Protein AF-A0A256XN66-F1 (afdb_monomer)

Secondary structure (DSSP, 8-state):
--HHHHHHHHHHHHHHHHHS---HHHHHHHHHHHT--HHHHHHHHHHHTTSS--STTSHHHHHHHHHHHHHHHHTT-------------

Solvent-accessible surface area (backbone atoms only — not comparable to full-atom values): 5632 Å² total; per-residue (Å²): 132,64,69,72,58,54,66,55,50,53,59,53,57,55,54,53,59,68,72,65,65,67,64,75,63,62,60,53,55,50,60,52,56,76,65,63,54,68,66,60,52,51,50,52,51,56,55,60,69,67,38,87,42,69,52,86,92,38,72,30,26,56,52,46,52,54,49,52,54,49,52,43,45,74,71,71,47,92,82,82,88,83,88,82,90,75,91,76,137

Sequence (89 aa):
MNKKLLIVIIPLLLTVQLVASKPEGESIYKELYDKINLDNIKYHVKYLSSLDTLFVGYEGYYKAADYIESKFREYGLKVWRHEFKVVVP

Mean predicted aligned error: 11.39 Å

Structure (mmCIF, N/CA/C/O backbone):
data_AF-A0A256XN66-F1
#
_entry.id   AF-A0A256XN66-F1
#
loop_
_atom_site.group_PDB
_atom_site.id
_atom_site.type_symbol
_atom_site.label_atom_id
_atom_site.label_alt_id
_atom_site.label_comp_id
_atom_site.label_asym_id
_atom_site.label_entity_id
_atom_site.label_seq_id
_atom_site.pdbx_PDB_ins_code
_atom_site.Cartn_x
_atom_site.Cartn_y
_atom_site.Cartn_z
_atom_site.occupancy
_atom_site.B_iso_or_equiv
_atom_site.auth_seq_id
_atom_site.auth_comp_id
_atom_site.auth_asym_id
_atom_site.auth_atom_id
_atom_site.pdbx_PDB_model_num
ATOM 1 N N . MET A 1 1 ? -44.050 30.246 42.559 1.00 58.22 1 MET A N 1
ATOM 2 C CA . MET A 1 1 ? -42.651 29.875 42.247 1.00 58.22 1 MET A CA 1
ATOM 3 C C . MET A 1 1 ? -41.755 31.071 42.544 1.00 58.22 1 MET A C 1
ATOM 5 O O . MET A 1 1 ? -41.963 32.132 41.967 1.00 58.22 1 MET A O 1
ATOM 9 N N . ASN A 1 2 ? -40.847 30.954 43.517 1.00 75.00 2 ASN A N 1
ATOM 10 C CA . ASN A 1 2 ? -40.078 32.095 44.021 1.00 75.00 2 ASN A CA 1
ATOM 11 C C . ASN A 1 2 ? -39.071 32.567 42.964 1.00 75.00 2 ASN A C 1
ATOM 13 O O . ASN A 1 2 ? -38.180 31.812 42.594 1.00 75.00 2 ASN A O 1
ATOM 17 N N . LYS A 1 3 ? -39.179 33.823 42.506 1.00 71.75 3 LYS A N 1
ATOM 18 C CA . LYS A 1 3 ? -38.284 34.411 41.485 1.00 71.75 3 LYS A CA 1
ATOM 19 C C . LYS A 1 3 ? -36.795 34.285 41.850 1.00 71.75 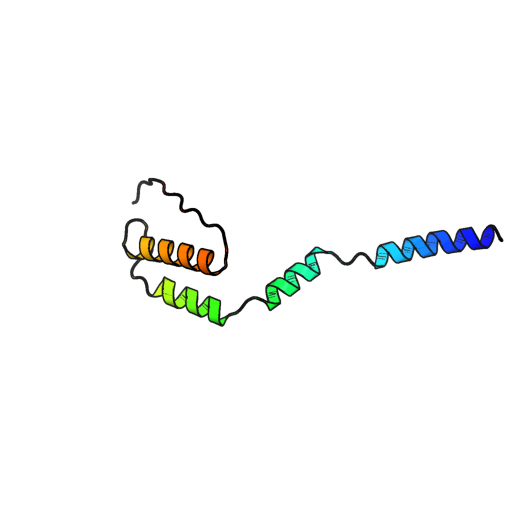3 LYS A C 1
ATOM 21 O O . LYS A 1 3 ? -35.962 34.118 40.971 1.00 71.75 3 LYS A O 1
ATOM 26 N N . LYS A 1 4 ? -36.478 34.271 43.151 1.00 74.06 4 LYS A N 1
ATOM 27 C CA . LYS A 1 4 ? -35.125 34.031 43.681 1.00 74.06 4 LYS A CA 1
ATOM 28 C C . LYS A 1 4 ? -34.590 32.623 43.377 1.00 74.06 4 LYS A C 1
ATOM 30 O O . LYS A 1 4 ? -33.398 32.471 43.167 1.00 74.06 4 LYS A O 1
ATOM 35 N N . LEU A 1 5 ? -35.463 31.614 43.316 1.00 71.06 5 LEU A N 1
ATOM 36 C CA . LEU A 1 5 ? -35.095 30.229 43.009 1.00 71.06 5 LEU A CA 1
ATOM 37 C C . LEU A 1 5 ? -34.738 30.064 41.521 1.00 71.06 5 LEU A C 1
ATOM 39 O O . LEU A 1 5 ? -33.769 29.395 41.186 1.00 71.06 5 LEU A O 1
ATOM 43 N N . LEU A 1 6 ? -35.472 30.745 40.633 1.00 67.25 6 LEU A N 1
ATOM 44 C CA . LEU A 1 6 ? -35.198 30.750 39.189 1.00 67.25 6 LEU A CA 1
ATOM 45 C C . LEU A 1 6 ? -33.842 31.392 38.853 1.00 67.25 6 LEU A C 1
ATOM 47 O O . LEU A 1 6 ? -33.135 30.894 37.984 1.00 67.25 6 LEU A O 1
ATOM 51 N N . ILE A 1 7 ? -33.451 32.447 39.576 1.00 77.50 7 ILE A N 1
ATOM 52 C CA . ILE A 1 7 ? -32.172 33.149 39.366 1.00 77.50 7 ILE A CA 1
ATOM 53 C C . ILE A 1 7 ? -30.958 32.261 39.686 1.00 77.50 7 ILE A C 1
ATOM 55 O O . ILE A 1 7 ? -29.898 32.476 39.113 1.00 77.50 7 ILE A O 1
ATOM 59 N N . VAL A 1 8 ? -31.100 31.253 40.552 1.00 77.50 8 VAL A N 1
ATOM 60 C CA . VAL A 1 8 ? -30.001 30.336 40.911 1.00 77.50 8 VAL A CA 1
ATOM 61 C C . VAL A 1 8 ? -29.958 29.110 39.994 1.00 77.50 8 VAL A C 1
ATOM 63 O O . VAL A 1 8 ? -28.882 28.629 39.655 1.00 77.50 8 VAL A O 1
ATOM 66 N N . ILE A 1 9 ? -31.116 28.622 39.543 1.00 77.25 9 ILE A N 1
ATOM 67 C CA . ILE A 1 9 ? -31.206 27.416 38.703 1.00 77.25 9 ILE A CA 1
ATOM 68 C C . ILE A 1 9 ? -30.688 27.670 37.279 1.00 77.25 9 ILE A C 1
ATOM 70 O O . ILE A 1 9 ? -30.035 26.805 36.704 1.00 77.25 9 ILE A O 1
ATOM 74 N N . ILE A 1 10 ? -30.934 28.856 36.716 1.00 75.19 10 ILE A N 1
ATOM 75 C CA . ILE A 1 10 ? -30.510 29.215 35.351 1.00 75.19 10 ILE A CA 1
ATOM 76 C C . ILE A 1 10 ? -28.975 29.210 35.178 1.00 75.19 10 ILE A C 1
ATOM 78 O O . ILE A 1 10 ? -28.500 28.527 34.270 1.00 75.19 10 ILE A O 1
ATOM 82 N N . PRO A 1 11 ? -28.170 29.891 36.021 1.00 74.25 11 PRO A N 1
ATOM 83 C CA . PRO A 1 11 ? -26.714 29.835 35.906 1.00 74.25 11 PRO A CA 1
ATOM 84 C C . PRO A 1 11 ? -26.159 28.441 36.220 1.00 74.25 11 PRO A C 1
ATOM 86 O O . PRO A 1 11 ? -25.183 28.039 35.599 1.00 74.25 11 PRO A O 1
ATOM 89 N N . LEU A 1 12 ? -26.803 27.674 37.109 1.00 72.94 12 LEU A N 1
ATOM 90 C CA . LEU A 1 12 ? -26.398 26.297 37.408 1.00 72.94 12 LEU A CA 1
ATOM 91 C C . LEU A 1 12 ? -26.625 25.350 36.216 1.00 72.94 12 LEU A C 1
ATOM 93 O O . LEU A 1 12 ? -25.804 24.475 35.962 1.00 72.94 12 LEU A O 1
ATOM 97 N N . LEU A 1 13 ? -27.707 25.529 35.452 1.00 68.62 13 LEU A N 1
ATOM 98 C CA . LEU A 1 13 ? -27.924 24.770 34.214 1.00 68.62 13 LEU A CA 1
ATOM 99 C C . LEU A 1 13 ? -26.909 25.144 33.124 1.00 68.62 13 LEU A C 1
ATOM 101 O O . LEU A 1 13 ? -26.458 24.273 32.383 1.00 68.62 13 LEU A O 1
ATOM 105 N N . LEU A 1 14 ? -26.537 26.425 33.037 1.00 64.81 14 LEU A N 1
ATOM 106 C CA . LEU A 1 14 ? -25.554 26.919 32.069 1.00 64.81 14 LEU A CA 1
ATOM 107 C C . LEU A 1 14 ? -24.138 26.397 32.362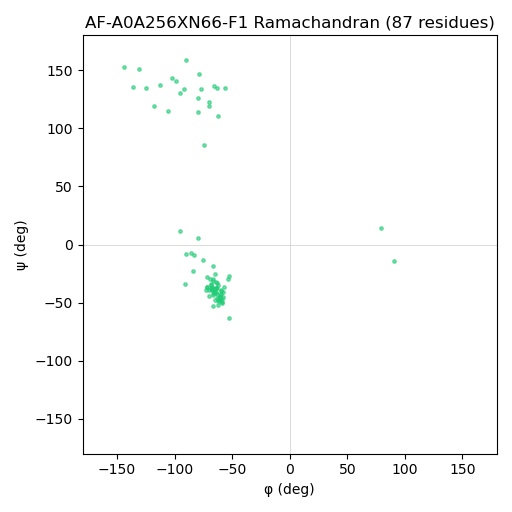 1.00 64.81 14 LEU A C 1
ATOM 109 O O . LEU A 1 14 ? -23.431 26.014 31.432 1.00 64.81 14 LEU A O 1
ATOM 113 N N . THR A 1 15 ? -23.725 26.312 33.631 1.00 64.00 15 THR A N 1
ATOM 114 C CA . THR A 1 15 ? -22.397 25.781 33.988 1.00 64.00 15 THR A CA 1
ATOM 115 C C . THR A 1 15 ? -22.264 24.279 33.732 1.00 64.00 15 THR A C 1
ATOM 117 O O . THR A 1 15 ? -21.174 23.820 33.396 1.00 64.00 15 THR A O 1
ATOM 120 N N . VAL A 1 16 ? -23.355 23.509 33.823 1.00 65.62 16 VAL A N 1
ATOM 121 C CA . VAL A 1 16 ? -23.354 22.064 33.520 1.00 65.62 16 VAL A CA 1
ATOM 122 C C . VAL A 1 16 ? -23.105 21.795 32.031 1.00 65.62 16 VAL A C 1
ATOM 124 O O . VAL A 1 16 ? -22.389 20.852 31.696 1.00 65.62 16 VAL A O 1
ATOM 127 N N . 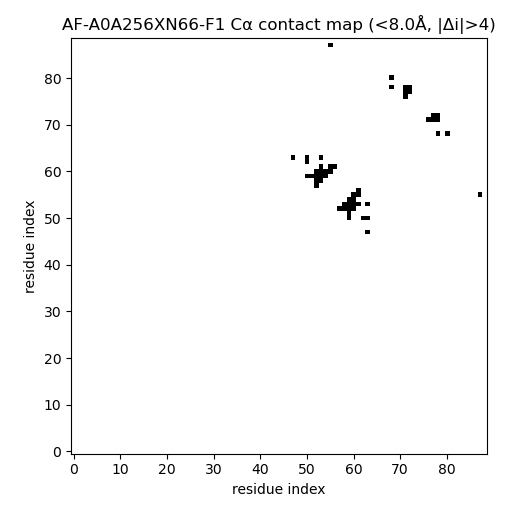GLN A 1 17 ? -23.631 22.634 31.131 1.00 60.41 17 GLN A N 1
ATOM 128 C CA . GLN A 1 17 ? -23.431 22.465 29.684 1.00 60.41 17 GLN A CA 1
ATOM 129 C C . GLN A 1 17 ? -21.977 22.721 29.248 1.00 60.41 17 GLN A C 1
ATOM 131 O O . GLN A 1 17 ? -21.481 22.033 28.361 1.00 60.41 17 GLN A O 1
ATOM 136 N N . LEU A 1 18 ? -21.274 23.650 29.905 1.00 56.25 18 LEU A N 1
ATOM 137 C CA . LEU A 1 18 ? -19.874 23.990 29.608 1.00 56.25 18 LEU A CA 1
ATOM 138 C C . LEU A 1 18 ? -18.863 22.909 30.032 1.00 56.25 18 LEU A C 1
ATOM 140 O O . LEU A 1 18 ? -17.808 22.795 29.421 1.00 56.25 18 LEU A O 1
ATOM 144 N N . VAL A 1 19 ? -19.165 22.107 31.059 1.00 60.66 19 VAL A N 1
ATOM 145 C CA . VAL A 1 19 ? -18.281 21.013 31.523 1.00 60.66 19 VAL A CA 1
ATOM 146 C C . VAL A 1 19 ? -18.492 19.724 30.714 1.00 60.66 19 VAL A C 1
ATOM 148 O O . VAL A 1 19 ? -17.602 18.880 30.638 1.00 60.66 19 VAL A O 1
ATOM 151 N N . ALA A 1 20 ? -19.660 19.564 30.084 1.00 61.41 20 ALA A N 1
ATOM 152 C CA . ALA A 1 20 ? -20.032 18.359 29.343 1.00 61.41 20 ALA A CA 1
ATOM 153 C C . ALA A 1 20 ? -19.554 18.335 27.878 1.00 61.41 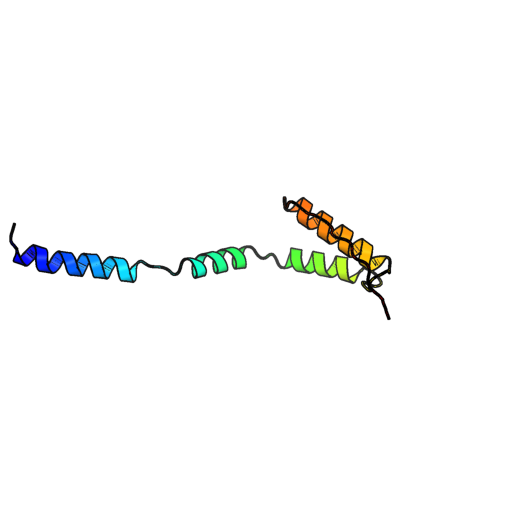20 ALA A C 1
ATOM 155 O O . ALA A 1 20 ? -19.688 17.302 27.219 1.00 61.41 20 ALA A O 1
ATOM 156 N N . SER A 1 21 ? -18.982 19.425 27.354 1.00 60.09 21 SER A N 1
ATOM 157 C CA . SER A 1 21 ? -18.398 19.434 26.011 1.00 60.09 21 SER A CA 1
ATOM 158 C C . SER A 1 21 ? -17.063 18.683 26.008 1.00 60.09 21 SER A C 1
ATOM 160 O O . SER A 1 21 ? -15.995 19.277 26.161 1.00 60.09 21 SER A O 1
ATOM 162 N N . LYS A 1 22 ? -17.111 17.356 25.846 1.00 61.38 22 LYS A N 1
ATOM 163 C CA . LYS A 1 22 ? -15.929 16.585 25.443 1.00 61.38 22 LYS A CA 1
ATOM 164 C C . LYS A 1 22 ? -15.503 17.050 24.048 1.00 61.38 22 LYS A C 1
ATOM 166 O O . LYS A 1 22 ? -16.372 17.180 23.185 1.00 61.38 22 LYS A O 1
ATOM 171 N N . PRO A 1 23 ? -14.206 17.283 23.796 1.00 62.31 23 PRO A N 1
ATOM 172 C CA . PRO A 1 23 ? -13.739 17.558 22.448 1.00 62.31 23 PRO A CA 1
ATOM 173 C C . PRO A 1 23 ? -14.022 16.328 21.580 1.00 62.31 23 PRO A C 1
ATOM 175 O O . PRO A 1 23 ? -13.405 15.278 21.742 1.00 62.31 23 PRO A O 1
ATOM 178 N N . GLU A 1 24 ? -14.972 16.468 20.659 1.00 61.69 24 GLU A N 1
ATOM 179 C CA . GLU A 1 24 ? -15.439 15.426 19.730 1.00 61.69 24 GLU A CA 1
ATOM 180 C C . GLU A 1 24 ? -14.285 14.772 18.946 1.00 61.69 24 GLU A C 1
ATOM 182 O O . GLU A 1 24 ? -14.346 13.602 18.577 1.00 61.69 24 GLU A O 1
ATOM 187 N N . GLY A 1 25 ? -13.189 15.511 18.741 1.00 61.59 25 GLY A N 1
ATOM 188 C CA . GLY A 1 25 ? -11.988 15.006 18.083 1.00 61.59 25 GLY A CA 1
ATOM 189 C C . GLY A 1 25 ? -11.174 14.015 18.920 1.00 61.59 25 GLY A C 1
ATOM 190 O O . GLY A 1 25 ? -10.643 13.058 18.367 1.00 61.59 25 GLY A O 1
ATOM 191 N N . GLU A 1 26 ? -11.076 14.191 20.241 1.00 67.25 26 GLU A N 1
ATOM 192 C CA . GLU A 1 26 ? -10.162 13.392 21.075 1.00 67.25 26 GLU A CA 1
ATOM 193 C C . GLU A 1 26 ? -10.597 11.920 21.163 1.00 67.25 26 GLU A C 1
ATOM 195 O O . GLU A 1 26 ? -9.758 11.016 21.142 1.00 67.25 26 GLU A O 1
ATOM 200 N N . SER A 1 27 ? -11.908 11.655 21.169 1.00 78.44 27 SER A N 1
ATOM 201 C CA . SER A 1 27 ? -12.433 10.286 21.159 1.00 78.44 27 SER A CA 1
ATOM 202 C C . SER A 1 27 ? -12.198 9.574 19.826 1.00 78.44 27 SER A C 1
ATOM 204 O O . SER A 1 27 ? -11.829 8.402 19.829 1.00 78.44 27 SER A O 1
ATOM 206 N N . ILE A 1 28 ? -12.336 10.274 18.694 1.00 83.38 28 ILE A N 1
ATOM 207 C CA . ILE A 1 28 ? -12.168 9.680 17.357 1.00 83.38 28 ILE A CA 1
ATOM 208 C C . ILE A 1 28 ? -10.713 9.258 17.125 1.00 83.38 28 ILE A C 1
ATOM 210 O O . ILE A 1 28 ? -10.464 8.155 16.640 1.00 83.38 28 ILE A O 1
ATOM 214 N N . TYR A 1 29 ? -9.737 10.094 17.498 1.00 85.12 29 TYR A N 1
ATOM 215 C CA . TYR A 1 29 ? -8.323 9.740 17.329 1.00 85.12 29 TYR A CA 1
ATOM 216 C C . TYR A 1 29 ? -7.925 8.532 18.171 1.00 85.12 29 TYR A C 1
ATOM 218 O O . TYR A 1 29 ? -7.170 7.687 17.696 1.00 85.12 29 TYR A O 1
ATOM 226 N N . LYS A 1 30 ? -8.464 8.417 19.389 1.00 88.19 30 LYS A N 1
ATOM 227 C CA . LYS A 1 30 ? -8.217 7.262 20.253 1.00 88.19 30 LYS A CA 1
ATOM 228 C C . LYS A 1 30 ? -8.795 5.978 19.659 1.00 88.19 30 LYS A C 1
ATOM 230 O O . LYS A 1 30 ? -8.085 4.987 19.543 1.00 88.19 30 LYS A O 1
ATOM 235 N N . GLU A 1 31 ? -10.047 6.013 19.210 1.00 88.25 31 GLU A N 1
ATOM 236 C CA . GLU A 1 31 ? -10.686 4.858 18.570 1.00 88.25 31 GLU A CA 1
ATOM 237 C C . GLU A 1 31 ? -9.983 4.426 17.277 1.00 88.25 31 GLU A C 1
ATOM 239 O O . GLU A 1 31 ? -9.931 3.236 16.969 1.00 88.25 31 GLU A O 1
ATOM 244 N N . LEU A 1 32 ? -9.449 5.377 16.504 1.00 88.88 32 LEU A N 1
ATOM 245 C CA . LEU A 1 32 ? -8.647 5.079 15.318 1.00 88.88 32 LEU A CA 1
ATOM 246 C C . LEU A 1 32 ? -7.296 4.472 15.691 1.00 88.88 32 LEU A C 1
ATOM 248 O O . LEU A 1 32 ? -6.894 3.487 15.076 1.00 88.88 32 LEU A O 1
ATOM 252 N N . TYR A 1 33 ? -6.622 5.033 16.696 1.00 90.56 33 TYR A N 1
ATOM 253 C CA . TYR A 1 33 ? -5.343 4.532 17.189 1.00 90.56 33 TYR A CA 1
ATOM 254 C C . TYR A 1 33 ? -5.457 3.074 17.646 1.00 90.56 33 TYR A C 1
ATOM 256 O O . TYR A 1 33 ? -4.659 2.237 17.230 1.00 90.56 33 TYR A O 1
ATOM 264 N N . ASP A 1 34 ? -6.509 2.748 18.398 1.00 92.62 34 ASP A N 1
ATOM 265 C CA . ASP A 1 34 ? -6.761 1.394 18.903 1.00 92.62 34 ASP A CA 1
ATOM 266 C C . ASP A 1 34 ? -7.078 0.378 17.784 1.00 92.62 34 ASP A C 1
ATOM 268 O O . ASP A 1 34 ? -6.958 -0.831 17.981 1.00 92.62 34 ASP A O 1
ATOM 272 N N . LYS A 1 35 ? -7.460 0.847 16.586 1.00 93.75 35 LYS A N 1
ATOM 273 C CA . LYS A 1 35 ? -7.717 0.004 15.404 1.00 93.75 35 LYS A CA 1
ATOM 274 C C . LYS A 1 35 ? -6.480 -0.223 14.532 1.00 93.75 35 LYS A C 1
ATOM 276 O O . LYS A 1 35 ? -6.542 -1.030 13.601 1.00 93.75 35 LYS A O 1
ATOM 2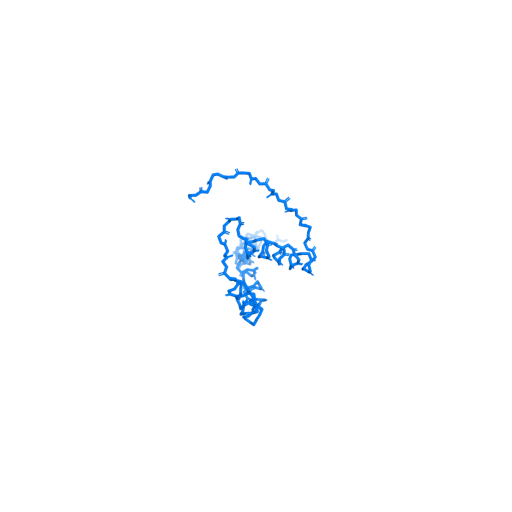81 N N . ILE A 1 36 ? -5.366 0.465 14.792 1.00 94.31 36 ILE A N 1
ATOM 282 C CA . ILE A 1 36 ? -4.124 0.258 14.040 1.00 94.31 36 ILE A CA 1
ATOM 283 C C . ILE A 1 36 ? -3.542 -1.112 14.399 1.00 94.31 36 ILE A C 1
ATOM 285 O O . ILE A 1 36 ? -3.226 -1.398 15.550 1.00 94.31 36 ILE A O 1
ATOM 289 N N . ASN A 1 37 ? -3.344 -1.951 13.383 1.00 96.75 37 ASN A N 1
ATOM 290 C CA . ASN A 1 37 ? -2.743 -3.271 13.537 1.00 96.75 37 ASN A CA 1
ATOM 291 C C . ASN A 1 37 ? -1.296 -3.270 13.005 1.00 96.75 37 ASN A C 1
ATOM 293 O O . ASN A 1 37 ? -1.061 -3.110 11.803 1.00 96.75 37 ASN A O 1
ATOM 297 N N . LEU A 1 38 ? -0.324 -3.472 13.902 1.00 97.19 38 LEU A N 1
ATOM 298 C CA . LEU A 1 38 ? 1.107 -3.481 13.569 1.00 97.19 38 LEU A CA 1
ATOM 299 C C . LEU A 1 38 ? 1.524 -4.661 12.679 1.00 97.19 38 LEU A C 1
ATOM 301 O O . LEU A 1 38 ? 2.441 -4.509 11.869 1.00 97.19 38 LEU A O 1
ATOM 305 N N . ASP A 1 39 ? 0.851 -5.807 12.768 1.00 98.19 39 ASP A N 1
ATOM 306 C CA . ASP A 1 39 ? 1.132 -6.955 11.901 1.00 98.19 39 ASP A CA 1
ATOM 307 C C . ASP A 1 39 ? 0.725 -6.665 10.455 1.00 98.19 39 ASP A C 1
ATOM 309 O O . ASP A 1 39 ? 1.472 -6.987 9.528 1.00 98.19 39 ASP A O 1
ATOM 313 N N . ASN A 1 40 ? -0.399 -5.969 10.254 1.00 97.69 40 ASN A N 1
ATOM 314 C CA . ASN A 1 40 ? -0.812 -5.513 8.925 1.00 97.69 40 ASN A CA 1
ATOM 315 C C . ASN A 1 40 ? 0.206 -4.522 8.344 1.00 97.69 40 ASN A C 1
ATOM 317 O O . ASN A 1 40 ? 0.598 -4.652 7.184 1.00 97.69 40 ASN A O 1
ATOM 321 N N . ILE A 1 41 ? 0.705 -3.579 9.154 1.00 97.88 41 ILE A N 1
ATOM 322 C CA . ILE A 1 41 ? 1.773 -2.655 8.734 1.00 97.88 41 ILE A CA 1
ATOM 323 C C . ILE A 1 41 ? 3.017 -3.441 8.312 1.00 97.88 41 ILE A C 1
ATOM 325 O O . ILE A 1 41 ? 3.539 -3.240 7.215 1.00 97.88 41 ILE A O 1
ATOM 329 N N . LYS A 1 42 ? 3.467 -4.382 9.147 1.00 98.50 42 LYS A N 1
ATOM 330 C CA . LYS A 1 42 ? 4.633 -5.223 8.857 1.00 98.50 42 LYS A CA 1
ATOM 331 C C . LYS A 1 42 ? 4.446 -6.040 7.579 1.00 98.50 42 LYS A C 1
ATOM 333 O O . LYS A 1 42 ? 5.392 -6.177 6.805 1.00 98.50 42 LYS A O 1
ATOM 338 N N . TYR A 1 43 ? 3.245 -6.559 7.339 1.00 98.38 43 TYR A N 1
ATOM 339 C CA . TYR A 1 43 ? 2.904 -7.287 6.121 1.00 98.38 43 TYR A CA 1
ATOM 340 C C . TYR A 1 43 ? 3.027 -6.405 4.870 1.00 98.38 43 TYR A C 1
ATOM 342 O O . TYR A 1 43 ? 3.693 -6.802 3.912 1.00 98.38 43 TYR A O 1
ATOM 350 N N . HIS A 1 44 ? 2.451 -5.197 4.892 1.00 98.38 44 HIS A N 1
ATOM 351 C CA . HIS A 1 44 ? 2.541 -4.249 3.778 1.00 98.38 44 HIS A CA 1
ATOM 352 C C . HIS A 1 44 ? 3.987 -3.843 3.491 1.00 98.38 44 HIS A C 1
ATOM 354 O O . HIS A 1 44 ? 4.419 -3.894 2.341 1.00 98.38 44 HIS A O 1
ATOM 360 N N . VAL A 1 45 ? 4.749 -3.508 4.538 1.00 98.25 45 VAL A N 1
ATOM 361 C CA . VAL A 1 45 ? 6.169 -3.155 4.413 1.00 98.25 45 VAL A CA 1
ATOM 362 C C . VAL A 1 45 ? 6.948 -4.311 3.796 1.00 98.25 45 VAL A C 1
ATOM 364 O O . VAL A 1 45 ? 7.645 -4.096 2.812 1.00 98.25 45 VAL A O 1
ATOM 367 N N . LYS 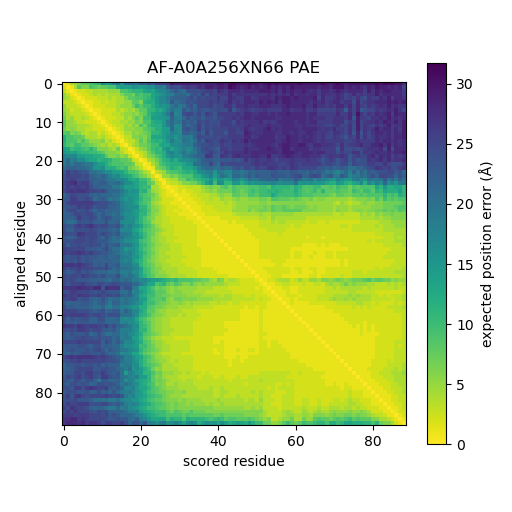A 1 46 ? 6.780 -5.538 4.308 1.00 98.50 46 LYS A N 1
ATOM 368 C CA . LYS A 1 46 ? 7.493 -6.721 3.810 1.00 98.50 46 LYS A CA 1
ATOM 369 C C . LYS A 1 46 ? 7.211 -6.996 2.334 1.00 98.50 46 LYS A C 1
ATOM 371 O O . LYS A 1 46 ? 8.130 -7.347 1.602 1.00 98.50 46 LYS A O 1
ATOM 376 N N . TYR A 1 47 ? 5.955 -6.877 1.906 1.00 98.56 47 TYR A N 1
ATOM 377 C CA . TYR A 1 47 ? 5.602 -7.073 0.504 1.00 98.56 47 TYR A CA 1
ATOM 378 C C . TYR A 1 47 ? 6.214 -5.976 -0.374 1.00 98.56 47 TYR A C 1
ATOM 380 O O . TYR A 1 47 ? 6.941 -6.288 -1.313 1.00 98.56 47 TYR A O 1
ATOM 388 N N . LEU A 1 48 ? 5.981 -4.703 -0.043 1.00 98.50 48 LEU A N 1
ATOM 389 C CA . LEU A 1 48 ? 6.441 -3.576 -0.858 1.00 98.50 48 LEU A CA 1
ATOM 390 C C . LEU A 1 48 ? 7.970 -3.522 -0.943 1.00 98.50 48 LEU A C 1
ATOM 392 O O . LEU A 1 48 ? 8.506 -3.255 -2.012 1.00 98.50 48 LEU A O 1
ATOM 396 N N . SER A 1 49 ? 8.672 -3.842 0.147 1.00 97.69 49 SER A N 1
ATOM 397 C CA . SER A 1 49 ? 10.136 -3.906 0.174 1.00 97.69 49 SER A CA 1
ATOM 398 C C . SER A 1 49 ? 10.720 -5.149 -0.500 1.00 97.69 49 SER A C 1
ATOM 400 O O . SER A 1 49 ? 11.928 -5.215 -0.685 1.00 97.69 49 SER A O 1
ATOM 402 N N . SER A 1 50 ? 9.906 -6.167 -0.802 1.00 98.12 50 SER A N 1
ATOM 403 C CA . SER A 1 50 ? 10.354 -7.343 -1.564 1.00 98.12 50 SER A CA 1
ATOM 404 C C . SER A 1 50 ? 10.329 -7.125 -3.078 1.00 98.12 50 SER A C 1
ATOM 406 O O . SER A 1 50 ? 10.822 -7.966 -3.827 1.00 98.12 50 SER A O 1
ATOM 408 N N . LEU A 1 51 ? 9.745 -6.013 -3.531 1.00 97.75 51 LEU A N 1
ATOM 409 C CA . LEU A 1 51 ? 9.788 -5.590 -4.923 1.00 97.75 51 LEU A CA 1
ATOM 410 C C . LEU A 1 51 ? 11.171 -4.986 -5.204 1.00 97.75 51 LEU A C 1
ATOM 412 O O . LEU A 1 51 ? 11.655 -4.188 -4.411 1.00 97.75 51 LEU A O 1
ATOM 416 N N . ASP A 1 52 ? 11.785 -5.370 -6.325 1.00 92.00 52 ASP A N 1
ATOM 417 C CA . ASP A 1 52 ? 13.170 -5.023 -6.683 1.00 92.00 52 ASP A CA 1
ATOM 418 C C . ASP A 1 52 ? 13.457 -3.509 -6.628 1.00 92.00 52 ASP A C 1
ATOM 420 O O . ASP A 1 52 ? 14.216 -3.028 -5.789 1.00 92.00 52 ASP A O 1
ATOM 424 N N . THR A 1 53 ? 12.778 -2.729 -7.472 1.00 94.56 53 THR A N 1
ATOM 425 C CA . THR A 1 53 ? 12.846 -1.265 -7.459 1.00 94.56 53 THR A CA 1
ATOM 426 C C . THR A 1 53 ? 11.458 -0.660 -7.617 1.00 94.56 53 THR A C 1
ATOM 428 O O . THR A 1 53 ? 10.659 -1.079 -8.455 1.00 94.56 53 THR A O 1
ATOM 431 N N . LEU A 1 54 ? 11.175 0.356 -6.804 1.00 94.25 54 LEU A N 1
ATOM 432 C CA . LEU A 1 54 ? 9.958 1.166 -6.884 1.00 94.25 54 LEU A CA 1
ATOM 433 C C . LEU A 1 54 ? 10.176 2.451 -7.692 1.00 94.25 54 LEU A C 1
ATOM 435 O O . LEU A 1 54 ? 9.340 3.354 -7.653 1.00 94.25 54 LEU A O 1
ATOM 439 N N . PHE A 1 55 ? 11.302 2.561 -8.401 1.00 94.75 55 PHE A N 1
ATOM 440 C CA . PHE A 1 55 ? 11.553 3.692 -9.279 1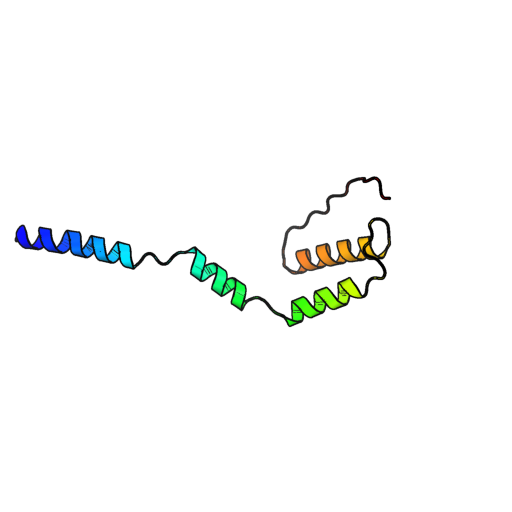.00 94.75 55 PHE A CA 1
ATOM 441 C C . PHE A 1 55 ? 10.555 3.684 -10.441 1.00 94.75 55 PHE A C 1
ATOM 443 O O . PHE A 1 55 ? 10.264 2.644 -11.036 1.00 94.75 55 PHE A O 1
ATOM 450 N N . VAL A 1 56 ? 10.014 4.858 -10.756 1.00 92.56 56 VAL A N 1
ATOM 451 C CA . VAL A 1 56 ? 8.991 5.017 -11.792 1.00 92.56 56 VAL A CA 1
ATOM 452 C C . VAL A 1 56 ? 9.475 4.468 -13.139 1.00 92.56 56 VAL A C 1
ATOM 454 O O . VAL A 1 56 ? 10.610 4.693 -13.550 1.00 92.56 56 VAL A O 1
ATOM 457 N N . GLY A 1 57 ? 8.617 3.712 -13.823 1.00 90.06 57 GLY A N 1
ATOM 458 C CA . GLY A 1 57 ? 8.949 3.061 -15.094 1.00 90.06 57 GLY A CA 1
ATOM 459 C C . GLY A 1 57 ? 9.514 1.643 -14.969 1.00 90.06 57 GLY A C 1
ATOM 460 O O . GLY A 1 57 ? 9.495 0.914 -15.957 1.00 90.06 57 GLY A O 1
ATOM 461 N N . TYR A 1 58 ? 9.935 1.214 -13.777 1.00 94.19 58 TYR A N 1
ATOM 462 C CA . TYR A 1 58 ? 10.374 -0.161 -13.533 1.00 94.19 58 TYR A CA 1
ATOM 463 C C . TYR A 1 58 ? 9.212 -1.059 -13.097 1.00 94.19 58 TYR A C 1
ATOM 465 O O . TYR A 1 58 ? 8.194 -0.598 -12.585 1.00 94.19 58 TYR A O 1
ATOM 473 N N . GLU A 1 59 ? 9.369 -2.372 -13.266 1.00 96.69 59 GLU A N 1
ATOM 474 C CA . GLU A 1 59 ? 8.310 -3.350 -12.986 1.00 96.69 59 GLU A CA 1
ATOM 475 C C . GLU A 1 59 ? 7.804 -3.296 -11.532 1.00 96.69 59 GLU A C 1
ATOM 477 O O . GLU A 1 59 ? 6.597 -3.364 -11.288 1.00 96.69 59 GLU A O 1
ATOM 482 N N . GLY A 1 60 ? 8.709 -3.135 -10.559 1.00 97.88 60 GLY A N 1
ATOM 483 C CA . GLY A 1 60 ? 8.342 -3.077 -9.142 1.00 97.88 60 GLY A CA 1
ATOM 484 C C . GLY A 1 60 ? 7.444 -1.884 -8.803 1.00 97.88 60 GLY A C 1
ATOM 485 O O . GLY A 1 60 ? 6.529 -2.030 -7.994 1.00 97.88 60 GLY A O 1
ATOM 486 N N . TYR A 1 61 ? 7.614 -0.743 -9.478 1.00 96.62 61 TYR A N 1
ATOM 487 C CA . TYR A 1 61 ? 6.727 0.414 -9.336 1.00 96.62 61 TYR A CA 1
ATOM 488 C C . TYR A 1 61 ? 5.281 0.077 -9.724 1.00 96.62 61 TYR A C 1
ATOM 490 O O . TYR A 1 61 ? 4.355 0.341 -8.954 1.00 96.62 61 TYR A O 1
ATOM 498 N N . TYR A 1 62 ? 5.077 -0.562 -10.881 1.00 96.75 62 TYR A N 1
ATOM 499 C CA . TYR A 1 62 ? 3.736 -0.942 -11.336 1.00 96.75 62 TYR A CA 1
ATOM 500 C C . TYR A 1 62 ? 3.108 -2.000 -10.422 1.00 96.75 62 TYR A C 1
ATOM 502 O O . TYR A 1 62 ? 1.949 -1.863 -10.032 1.00 96.75 62 TYR A O 1
ATOM 510 N N . LYS A 1 63 ? 3.896 -2.987 -9.974 1.00 98.25 63 LYS A N 1
ATOM 511 C CA . LYS A 1 63 ? 3.453 -3.991 -8.991 1.00 98.25 63 LYS A CA 1
ATOM 512 C C . LYS A 1 63 ? 3.023 -3.363 -7.664 1.00 98.25 63 LYS A C 1
ATOM 514 O O . LYS A 1 63 ? 2.029 -3.789 -7.078 1.00 98.25 63 LYS A O 1
ATOM 519 N N . ALA A 1 64 ? 3.735 -2.342 -7.188 1.00 98.25 64 ALA A N 1
ATOM 520 C CA . ALA A 1 64 ? 3.344 -1.620 -5.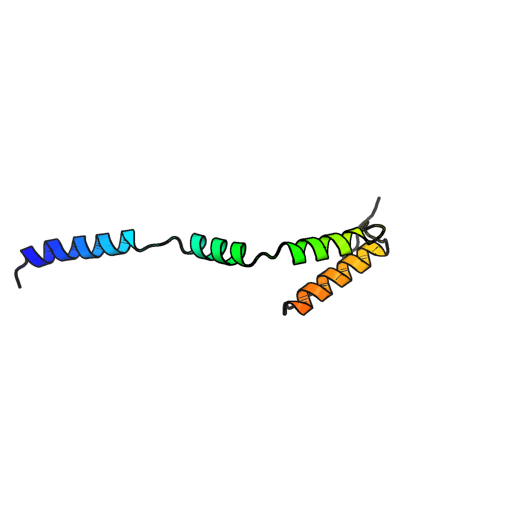983 1.00 98.25 64 ALA A CA 1
ATOM 521 C C . ALA A 1 64 ? 2.031 -0.847 -6.176 1.00 98.25 64 ALA A C 1
ATOM 523 O O . ALA A 1 64 ? 1.171 -0.890 -5.296 1.00 98.25 64 ALA A O 1
ATOM 524 N N . ALA A 1 65 ? 1.844 -0.190 -7.325 1.00 97.75 65 ALA A N 1
ATOM 525 C CA . ALA A 1 65 ? 0.590 0.488 -7.650 1.00 97.75 65 ALA A CA 1
ATOM 526 C C . ALA A 1 65 ? -0.596 -0.497 -7.690 1.00 97.75 65 ALA A C 1
ATOM 528 O O . ALA A 1 65 ? -1.631 -0.237 -7.072 1.00 97.75 65 ALA A O 1
ATOM 529 N N . ASP A 1 66 ? -0.419 -1.656 -8.333 1.00 98.31 66 ASP A N 1
ATOM 530 C CA . ASP A 1 66 ? -1.414 -2.737 -8.386 1.00 98.31 66 ASP A CA 1
ATOM 531 C C . ASP A 1 66 ? -1.757 -3.275 -6.998 1.00 98.31 66 ASP A C 1
ATOM 533 O O . ASP A 1 66 ? -2.930 -3.461 -6.665 1.00 98.31 66 ASP A O 1
ATOM 537 N N . TYR A 1 67 ? -0.745 -3.476 -6.157 1.00 98.44 67 TYR A N 1
ATOM 538 C CA . TYR A 1 67 ? -0.936 -3.918 -4.784 1.00 98.44 67 TYR A CA 1
ATOM 539 C C . TYR A 1 67 ? -1.750 -2.923 -3.954 1.00 98.44 67 TYR A C 1
ATOM 541 O O . TYR A 1 67 ? -2.695 -3.325 -3.273 1.00 98.44 67 TYR A O 1
ATOM 549 N N . ILE A 1 68 ? -1.407 -1.633 -4.013 1.00 98.31 68 ILE A N 1
ATOM 550 C CA . ILE A 1 68 ? -2.102 -0.582 -3.258 1.00 98.31 68 ILE A CA 1
ATOM 551 C C . ILE A 1 68 ? -3.557 -0.480 -3.716 1.00 98.31 68 ILE A C 1
ATOM 553 O O . ILE A 1 68 ? -4.465 -0.453 -2.884 1.00 98.31 68 ILE A O 1
ATOM 557 N N . GLU A 1 69 ? -3.794 -0.480 -5.029 1.00 98.62 69 GLU A N 1
ATOM 558 C CA . GLU A 1 69 ? -5.145 -0.471 -5.581 1.00 98.62 69 GLU A CA 1
ATOM 559 C C . GLU A 1 69 ? -5.956 -1.684 -5.108 1.00 98.62 69 GLU A C 1
ATOM 561 O O . GLU A 1 69 ? -7.085 -1.522 -4.641 1.00 98.62 69 GLU A O 1
ATOM 566 N N . SER A 1 70 ? -5.373 -2.883 -5.174 1.00 98.50 70 SER A N 1
ATOM 567 C CA . SER A 1 70 ? -6.011 -4.117 -4.714 1.00 98.50 70 SER A CA 1
ATOM 568 C C . SER A 1 70 ? -6.352 -4.060 -3.222 1.00 98.50 70 SER A C 1
ATOM 570 O O . SER A 1 70 ? -7.489 -4.337 -2.843 1.00 98.50 70 SER A O 1
ATOM 572 N N . LYS A 1 71 ? -5.422 -3.600 -2.371 1.00 98.38 71 LYS A N 1
ATOM 573 C CA . LYS A 1 71 ? -5.656 -3.463 -0.925 1.00 98.38 71 LYS A CA 1
ATOM 574 C C . LYS A 1 71 ? -6.732 -2.444 -0.584 1.00 98.38 71 LYS A C 1
ATOM 576 O O . LYS A 1 71 ? -7.576 -2.712 0.263 1.00 98.38 71 LYS A O 1
ATOM 581 N N . PHE A 1 72 ? -6.774 -1.306 -1.266 1.00 98.31 72 PHE A N 1
ATOM 582 C CA . PHE A 1 72 ? -7.854 -0.344 -1.055 1.00 98.31 72 PHE A CA 1
ATOM 583 C C . PHE A 1 72 ? -9.216 -0.887 -1.496 1.00 98.31 72 PHE A C 1
ATOM 585 O O . PHE A 1 72 ? -10.207 -0.668 -0.798 1.00 98.31 72 PHE A O 1
ATOM 592 N N . ARG A 1 73 ? -9.277 -1.645 -2.598 1.00 98.38 73 ARG A N 1
ATOM 593 C CA . ARG A 1 73 ? -10.507 -2.337 -3.015 1.00 98.38 73 ARG A CA 1
ATOM 594 C C . ARG A 1 73 ? -10.927 -3.412 -2.006 1.00 98.38 73 ARG A C 1
ATOM 596 O O . ARG A 1 73 ? -12.109 -3.490 -1.686 1.00 98.38 73 ARG A O 1
ATOM 603 N N . GLU A 1 74 ? -9.981 -4.186 -1.472 1.00 98.12 74 GLU A N 1
ATOM 604 C CA . GLU A 1 74 ? -10.205 -5.185 -0.409 1.00 98.12 74 GLU A CA 1
ATOM 605 C C . GLU A 1 74 ? -10.831 -4.553 0.842 1.00 98.12 74 GLU A C 1
ATOM 607 O O . GLU A 1 74 ? -11.719 -5.138 1.455 1.00 98.12 74 GLU A O 1
ATOM 612 N N . TYR A 1 75 ? -10.444 -3.320 1.178 1.00 96.94 75 TYR A N 1
ATOM 613 C CA . TYR A 1 75 ? -11.013 -2.562 2.298 1.00 96.94 75 TYR A CA 1
ATOM 614 C C . TYR A 1 75 ? -12.367 -1.904 1.986 1.00 96.94 75 TYR A C 1
ATOM 616 O O . TYR A 1 75 ? -12.893 -1.154 2.807 1.00 96.94 75 TYR A O 1
ATOM 624 N N . GLY A 1 76 ? -12.946 -2.167 0.811 1.00 98.25 76 GLY A N 1
ATOM 625 C CA . GLY A 1 76 ? -14.250 -1.644 0.403 1.00 98.25 76 GLY A CA 1
ATOM 626 C C . GLY A 1 76 ? -14.224 -0.197 -0.091 1.00 98.25 76 GLY A C 1
ATOM 627 O O . GLY A 1 76 ? -15.280 0.427 -0.208 1.00 98.25 76 GLY A O 1
ATOM 628 N N . LEU A 1 77 ? -13.046 0.359 -0.392 1.00 98.38 77 LEU A N 1
ATOM 629 C CA . LEU A 1 77 ? -12.936 1.712 -0.930 1.00 98.38 77 LEU A CA 1
ATOM 630 C C . LEU A 1 77 ? -13.254 1.733 -2.428 1.00 98.38 77 LEU A C 1
ATOM 632 O O . LEU A 1 77 ? -12.924 0.819 -3.187 1.00 98.38 77 LEU A O 1
ATOM 636 N N . LYS A 1 78 ? -13.850 2.838 -2.883 1.00 98.25 78 LYS A N 1
ATOM 637 C CA . LYS A 1 78 ? -13.960 3.137 -4.311 1.00 98.25 78 LYS A CA 1
ATOM 638 C C . LYS A 1 78 ? -12.629 3.716 -4.787 1.00 98.25 78 LYS A C 1
ATOM 640 O O . LYS A 1 78 ? -12.237 4.793 -4.351 1.00 98.25 78 LYS A O 1
ATOM 645 N N . VAL A 1 79 ? -11.936 2.985 -5.657 1.00 98.00 79 VAL A N 1
ATOM 646 C CA . VAL A 1 79 ? -10.569 3.316 -6.086 1.00 98.00 79 VAL A CA 1
ATOM 647 C C . VAL A 1 79 ? -10.537 3.718 -7.556 1.00 98.00 79 VAL A C 1
ATOM 649 O O . VAL A 1 79 ? -11.140 3.050 -8.403 1.00 98.00 79 VAL A O 1
ATOM 652 N N . TRP A 1 80 ? -9.781 4.776 -7.846 1.00 97.56 80 TRP A N 1
ATOM 653 C CA . TRP A 1 80 ? -9.446 5.234 -9.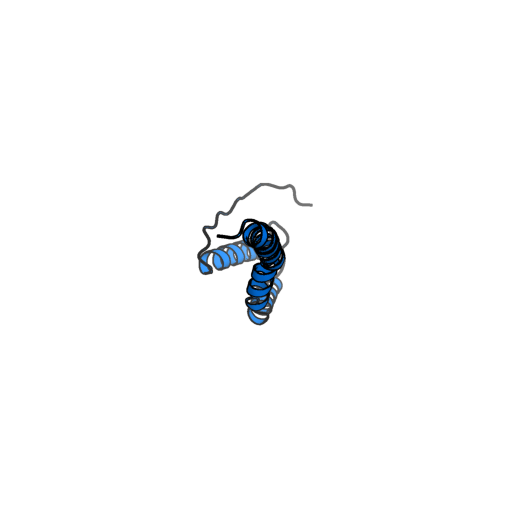190 1.00 97.56 80 TRP A CA 1
ATOM 654 C C . TRP A 1 80 ? -7.933 5.330 -9.330 1.00 97.56 80 TRP A C 1
ATOM 656 O O . TRP A 1 80 ? -7.263 5.892 -8.463 1.00 97.56 80 TRP A O 1
ATOM 666 N N . ARG A 1 81 ? -7.411 4.823 -10.443 1.00 96.62 81 ARG A N 1
ATOM 667 C CA . ARG A 1 81 ? -6.023 5.018 -10.845 1.00 96.62 81 ARG A CA 1
ATOM 668 C C . ARG A 1 81 ? -5.954 6.197 -11.807 1.00 96.62 81 ARG A C 1
ATOM 670 O O . ARG A 1 81 ? -6.727 6.255 -12.759 1.00 96.62 81 ARG A O 1
ATOM 677 N N . HIS A 1 82 ? -5.038 7.124 -11.549 1.00 96.81 82 HIS A N 1
ATOM 678 C CA . HIS A 1 82 ? -4.768 8.245 -12.440 1.00 96.81 82 HIS A CA 1
ATOM 679 C C . HIS A 1 82 ? -3.330 8.151 -12.935 1.00 96.81 82 HIS A C 1
ATOM 681 O O . HIS A 1 82 ? -2.390 8.176 -12.143 1.00 96.81 82 HIS A O 1
ATOM 687 N N . GLU A 1 83 ? -3.177 8.034 -14.247 1.00 94.50 83 GLU A N 1
ATOM 688 C CA . GLU A 1 83 ? -1.884 7.978 -14.916 1.00 94.50 83 GLU A CA 1
ATOM 689 C C . GLU A 1 83 ? -1.511 9.350 -15.472 1.00 94.50 83 GLU A C 1
ATOM 691 O O . GLU A 1 83 ? -2.349 10.070 -16.017 1.00 94.50 83 GLU A O 1
ATOM 696 N N . PHE A 1 84 ? -0.236 9.705 -15.358 1.00 94.88 84 PHE A N 1
ATOM 697 C CA . PHE A 1 84 ? 0.312 10.937 -15.906 1.00 94.88 84 PHE A CA 1
ATOM 698 C C . PHE A 1 84 ? 1.730 10.693 -16.417 1.00 94.88 84 PHE A C 1
ATOM 700 O O . PHE A 1 84 ? 2.438 9.800 -15.953 1.00 94.88 84 PHE A O 1
ATOM 707 N N . LYS A 1 85 ? 2.142 11.485 -17.409 1.00 94.06 85 LYS A N 1
ATOM 708 C CA . LYS A 1 85 ? 3.472 11.384 -18.014 1.00 94.06 85 LYS A CA 1
ATOM 709 C C . LYS A 1 85 ? 4.431 12.316 -17.287 1.00 94.06 85 LYS A C 1
ATOM 711 O O . LYS A 1 85 ? 4.112 13.483 -17.077 1.00 94.06 85 LYS A O 1
ATOM 716 N N . VAL A 1 86 ? 5.613 11.810 -16.959 1.00 92.38 86 VAL A N 1
ATOM 717 C CA . VAL A 1 86 ? 6.709 12.588 -16.374 1.00 92.38 86 VAL A CA 1
ATOM 718 C C . VAL A 1 86 ? 7.995 12.322 -17.133 1.00 92.38 86 VAL A C 1
ATOM 720 O O . VAL A 1 86 ? 8.183 11.243 -17.693 1.00 92.38 86 VAL A O 1
ATOM 723 N N . VAL A 1 87 ? 8.879 13.314 -17.144 1.00 93.38 87 VAL A N 1
ATOM 724 C CA . VAL A 1 87 ? 10.268 13.107 -17.551 1.00 93.38 87 VAL A CA 1
ATOM 725 C C . VAL A 1 87 ? 10.992 12.493 -16.358 1.00 93.38 87 VAL A C 1
ATOM 727 O O . VAL A 1 87 ? 10.916 13.031 -15.253 1.00 93.38 87 VAL A O 1
ATOM 730 N N . VAL A 1 88 ? 11.645 11.356 -16.574 1.00 88.56 88 VAL A N 1
ATOM 731 C CA . VAL A 1 88 ? 12.454 10.673 -15.558 1.00 88.56 88 VAL A CA 1
ATOM 732 C C . VAL A 1 88 ? 13.941 10.958 -15.827 1.00 88.56 88 VAL A C 1
ATOM 734 O O . VAL A 1 88 ? 14.290 11.098 -17.002 1.00 88.56 88 VAL A O 1
ATOM 737 N N . PRO A 1 89 ? 14.779 11.121 -14.784 1.00 80.38 89 PRO A N 1
ATOM 738 C CA . PRO A 1 89 ? 16.224 11.332 -14.920 1.00 80.38 89 PRO A CA 1
ATOM 739 C C . PRO A 1 89 ? 16.954 10.222 -15.680 1.00 80.38 89 PRO A C 1
ATOM 741 O O . PRO A 1 89 ? 16.517 9.052 -15.576 1.00 80.38 89 PRO A O 1
#

Radius of gyration: 26.74 Å; Cα contacts (8 Å, |Δi|>4): 27; chains: 1; bounding box: 59×42×62 Å

Foldseek 3Di:
DDPVVVVVVVVVVVVVVVVPDDPPVVVVVVVVVVPDDVVVVVVLCVVLVVQPDCPPPDPSVVVNVVVVQVVCVVVVHDDDDDDDDDDDD

pLDDT: mean 86.97, std 13.72, range [56.25, 98.62]